Protein AF-A0A2H5X0Y9-F1 (afdb_monomer)

Solvent-accessible surface area (backbone atoms only — not comparable to full-atom values): 9407 Å² total; per-residue (Å²): 133,84,76,80,73,82,75,89,72,92,47,72,67,56,45,51,53,53,59,72,70,50,87,80,73,79,76,55,68,72,47,53,53,51,48,50,53,52,51,52,49,51,52,49,52,50,53,52,53,52,51,53,52,50,53,51,52,50,52,49,52,32,50,53,34,33,50,53,34,46,51,48,29,53,52,34,42,48,33,26,31,32,48,70,42,69,87,56,57,54,70,60,46,46,54,55,51,58,72,46,82,58,73,68,30,53,57,49,52,52,52,39,69,74,66,51,73,79,79,85,75,49,71,66,58,53,51,52,29,43,52,56,48,68,75,45,57,68,73,58,38,52,48,36,55,72,36,56,58,34,56,53,31,72,66,37,73,40,52,55,34,63,82,74,108

Structure (mmCIF, N/CA/C/O backbone):
data_AF-A0A2H5X0Y9-F1
#
_entry.id   AF-A0A2H5X0Y9-F1
#
loop_
_atom_site.group_PDB
_atom_site.id
_atom_site.type_symbol
_atom_site.label_atom_id
_atom_site.label_alt_id
_atom_site.label_comp_id
_atom_site.label_asym_id
_atom_site.label_entity_id
_atom_site.label_seq_id
_atom_site.pdbx_PDB_ins_code
_atom_site.Cartn_x
_atom_site.Cartn_y
_atom_site.Cartn_z
_atom_site.occupancy
_atom_site.B_iso_or_equiv
_atom_site.auth_seq_id
_atom_site.auth_comp_id
_atom_site.auth_asym_id
_atom_site.auth_atom_id
_atom_site.pdbx_PDB_model_num
ATOM 1 N N . MET A 1 1 ? -38.780 -10.275 53.210 1.00 36.72 1 MET A N 1
ATOM 2 C CA . MET A 1 1 ? -37.635 -9.366 53.017 1.00 36.72 1 MET A CA 1
ATOM 3 C C . MET A 1 1 ? -37.228 -9.549 51.578 1.00 36.72 1 MET A C 1
ATOM 5 O O . MET A 1 1 ? -36.553 -10.522 51.274 1.00 36.72 1 MET A O 1
ATOM 9 N N . ASP A 1 2 ? -37.799 -8.727 50.702 1.00 44.50 2 ASP A N 1
ATOM 10 C CA . ASP A 1 2 ? -37.555 -8.814 49.267 1.00 44.50 2 ASP A CA 1
ATOM 11 C C . ASP A 1 2 ? -36.155 -8.277 48.986 1.00 44.50 2 ASP A C 1
ATOM 13 O O . ASP A 1 2 ? -35.823 -7.132 49.305 1.00 44.50 2 ASP A O 1
ATOM 17 N N . GLU A 1 3 ? -35.296 -9.150 48.483 1.00 51.75 3 GLU A N 1
ATOM 18 C CA . GLU A 1 3 ? -33.940 -8.803 48.099 1.00 51.75 3 GLU A CA 1
ATOM 19 C C . GLU A 1 3 ? -34.045 -7.932 46.849 1.00 51.75 3 GLU A C 1
ATOM 21 O O . GLU A 1 3 ? -34.371 -8.443 45.782 1.00 51.75 3 GLU A O 1
ATOM 26 N N . GLY A 1 4 ? -33.813 -6.622 46.966 1.00 60.44 4 GLY A N 1
ATOM 27 C CA . GLY A 1 4 ? -33.810 -5.676 45.845 1.00 60.44 4 GLY A CA 1
ATOM 28 C C . GLY A 1 4 ? -32.717 -5.996 44.821 1.00 60.44 4 GLY A C 1
ATOM 29 O O . GLY A 1 4 ? -31.682 -5.329 44.762 1.00 60.44 4 GLY A O 1
ATOM 30 N N . ARG A 1 5 ? -32.932 -7.060 44.044 1.00 69.12 5 ARG A N 1
ATOM 31 C CA . ARG A 1 5 ? -32.025 -7.592 43.032 1.00 69.12 5 ARG A CA 1
ATOM 32 C C . ARG A 1 5 ? -32.098 -6.715 41.790 1.00 69.12 5 ARG A C 1
ATOM 34 O O . ARG A 1 5 ? -33.172 -6.401 41.286 1.00 69.12 5 ARG A O 1
ATOM 41 N N . ILE A 1 6 ? -30.928 -6.334 41.295 1.00 72.31 6 ILE A N 1
ATOM 42 C CA . ILE A 1 6 ? -30.778 -5.551 40.071 1.00 72.31 6 ILE A CA 1
ATOM 43 C C . ILE A 1 6 ? -30.720 -6.547 38.915 1.00 72.31 6 ILE A C 1
ATOM 45 O O . ILE A 1 6 ? -29.801 -7.363 38.852 1.00 72.31 6 ILE A O 1
ATOM 49 N N . LEU A 1 7 ? -31.718 -6.506 38.033 1.00 80.31 7 LEU A N 1
ATOM 50 C CA . LEU A 1 7 ? -31.806 -7.393 36.874 1.00 80.31 7 LEU A CA 1
ATOM 51 C C . LEU A 1 7 ? -31.430 -6.623 35.598 1.00 80.31 7 LEU A C 1
ATOM 53 O O . LEU A 1 7 ? -32.018 -5.568 35.343 1.00 80.31 7 LEU A O 1
ATOM 57 N N . PRO A 1 8 ? -30.476 -7.115 34.785 1.00 80.25 8 PRO A N 1
ATOM 58 C CA . PRO A 1 8 ? -30.179 -6.510 33.494 1.00 80.25 8 PRO A CA 1
ATOM 59 C C . PRO A 1 8 ? -31.353 -6.706 32.525 1.00 80.25 8 PRO A C 1
ATOM 61 O O . PRO A 1 8 ? -32.028 -7.739 32.528 1.00 80.25 8 PRO A O 1
ATOM 64 N N . VAL A 1 9 ? -31.585 -5.697 31.685 1.00 85.25 9 VAL A N 1
ATOM 65 C CA . VAL A 1 9 ? -32.604 -5.704 30.629 1.00 85.25 9 VAL A CA 1
ATOM 66 C C . VAL A 1 9 ? -31.886 -5.598 29.291 1.00 85.25 9 VAL A C 1
ATOM 68 O O . VAL A 1 9 ? -31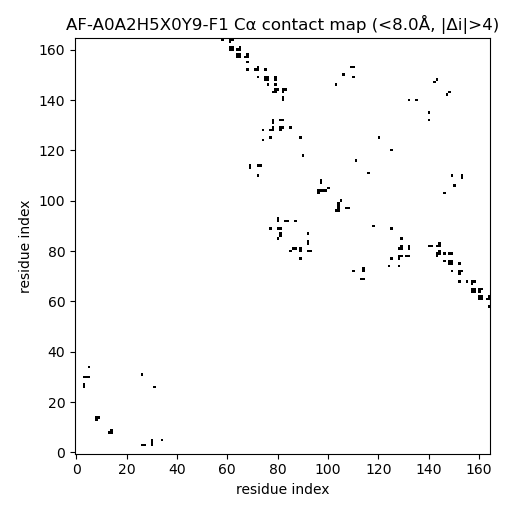.400 -4.525 28.941 1.00 85.25 9 VAL A O 1
ATOM 71 N N . GLU A 1 10 ? -31.808 -6.698 28.547 1.00 84.38 10 GLU A N 1
ATOM 72 C CA . GLU A 1 10 ? -31.087 -6.737 27.266 1.00 84.38 10 GLU A CA 1
ATOM 73 C C . GLU A 1 10 ? -32.026 -6.578 26.067 1.00 84.38 10 GLU A C 1
ATOM 75 O O . GLU A 1 10 ? -31.613 -6.144 24.993 1.00 84.38 10 GLU A O 1
ATOM 80 N N . THR A 1 11 ? -33.309 -6.901 26.248 1.00 88.25 11 THR A N 1
ATOM 81 C CA . THR A 1 11 ? -34.319 -6.866 25.184 1.00 88.25 11 THR A CA 1
ATOM 82 C C . THR A 1 11 ? -35.610 -6.191 25.634 1.00 88.25 11 THR A C 1
ATOM 84 O O . THR A 1 11 ? -35.922 -6.094 26.824 1.00 88.25 11 THR A O 1
ATOM 87 N N . TYR A 1 12 ? -36.396 -5.736 24.655 1.00 85.44 12 TYR A N 1
ATOM 88 C CA . TYR A 1 12 ? -37.718 -5.168 24.911 1.00 85.44 12 TYR A CA 1
ATOM 89 C C . TYR A 1 12 ? -38.675 -6.191 25.540 1.00 85.44 12 TYR A C 1
ATOM 91 O O . TYR A 1 12 ? -39.403 -5.851 26.469 1.00 85.44 12 TYR A O 1
ATOM 99 N N . ASP A 1 13 ? -38.627 -7.448 25.100 1.00 89.06 13 ASP A N 1
ATOM 100 C CA . ASP A 1 13 ? -39.504 -8.504 25.615 1.00 89.06 13 ASP A CA 1
ATOM 101 C C . ASP A 1 13 ? -39.192 -8.843 27.078 1.00 89.06 13 ASP A C 1
ATOM 103 O O . ASP A 1 13 ? -40.110 -8.947 27.891 1.00 89.06 13 ASP A O 1
ATOM 107 N N . GLN A 1 14 ? -37.909 -8.906 27.457 1.00 88.50 14 GLN A N 1
ATOM 108 C CA . GLN A 1 14 ? -37.511 -9.044 28.865 1.00 88.50 14 GLN A CA 1
ATOM 109 C C . GLN A 1 14 ? -38.016 -7.876 29.713 1.00 88.50 14 GLN A C 1
ATOM 111 O O . GLN A 1 14 ? -38.516 -8.079 30.818 1.00 88.50 14 GLN A O 1
ATOM 116 N N . ARG A 1 15 ? -37.939 -6.645 29.189 1.00 87.75 15 ARG A N 1
ATOM 117 C CA . ARG A 1 15 ? -38.491 -5.474 29.880 1.00 87.75 15 ARG A CA 1
ATOM 118 C C . ARG A 1 15 ? -39.988 -5.636 30.134 1.00 87.75 15 ARG A C 1
ATOM 120 O O . ARG A 1 15 ? -40.446 -5.326 31.229 1.00 87.75 15 ARG A O 1
ATOM 127 N N . GLN A 1 16 ? -40.745 -6.096 29.137 1.00 90.94 16 GLN A N 1
ATOM 128 C CA . GLN A 1 16 ? -42.185 -6.317 29.275 1.00 90.94 16 GLN A CA 1
ATOM 129 C C . GLN A 1 16 ? -42.495 -7.400 30.308 1.00 90.94 16 GLN A C 1
ATOM 131 O O . GLN A 1 16 ? -43.377 -7.201 31.136 1.00 90.94 16 GLN A O 1
ATOM 136 N N . GLN A 1 17 ? -41.731 -8.493 30.323 1.00 88.75 17 GLN A N 1
ATOM 1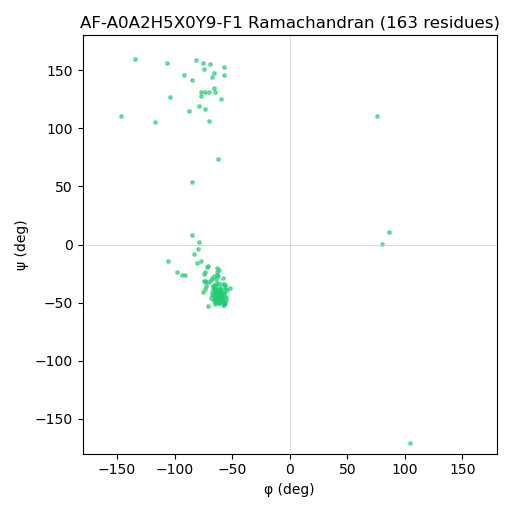37 C CA . GLN A 1 17 ? -41.870 -9.548 31.330 1.00 88.75 17 GLN A CA 1
ATOM 138 C C . GLN A 1 17 ? -41.629 -9.019 32.748 1.00 88.75 17 GLN A C 1
ATOM 140 O O . GLN A 1 17 ? -42.436 -9.273 33.640 1.00 88.75 17 GLN A O 1
ATOM 145 N N . TYR A 1 18 ? -40.568 -8.233 32.959 1.00 88.81 18 TYR A N 1
ATOM 146 C CA . TYR A 1 18 ? -40.297 -7.634 34.268 1.00 88.81 18 TYR A CA 1
ATOM 147 C C . TYR A 1 18 ? -41.378 -6.636 34.690 1.00 88.81 18 TYR A C 1
ATOM 149 O O . TYR A 1 18 ? -41.770 -6.627 35.851 1.00 88.81 18 TYR A O 1
ATOM 157 N N . LEU A 1 19 ? -41.895 -5.827 33.758 1.00 86.94 19 LEU A N 1
ATOM 158 C CA . LEU A 1 19 ? -42.984 -4.888 34.043 1.00 86.94 19 LEU A CA 1
ATOM 159 C C . LEU A 1 19 ? -44.300 -5.601 34.379 1.00 86.94 19 LEU A C 1
ATOM 161 O O . LEU A 1 19 ? -45.024 -5.135 35.250 1.00 86.94 19 LEU A O 1
ATOM 165 N N . GLN A 1 20 ? -44.607 -6.719 33.718 1.00 89.62 20 GLN A N 1
ATOM 166 C CA . GLN A 1 20 ? -45.800 -7.524 34.008 1.00 89.62 20 GLN A CA 1
ATOM 167 C C . GLN A 1 20 ? -45.713 -8.245 35.356 1.00 89.62 20 GLN A C 1
ATOM 169 O O . GLN A 1 20 ? -46.735 -8.451 36.003 1.00 89.62 20 GLN A O 1
ATOM 174 N N . ALA A 1 21 ? -44.505 -8.632 35.771 1.00 85.88 21 ALA A N 1
ATOM 175 C CA . ALA A 1 21 ? -44.253 -9.277 37.056 1.00 85.88 21 ALA A CA 1
ATOM 176 C C . ALA A 1 21 ? -44.106 -8.282 38.222 1.00 85.88 21 ALA A C 1
ATOM 178 O O . ALA A 1 21 ? -44.017 -8.705 39.374 1.00 85.88 21 ALA A O 1
ATOM 179 N N . TRP A 1 22 ? -44.052 -6.977 37.944 1.00 84.75 22 TRP A N 1
ATOM 180 C CA . TRP A 1 22 ? -43.882 -5.955 38.968 1.00 84.75 22 TRP A CA 1
ATOM 181 C C . TRP A 1 22 ? -45.192 -5.715 39.727 1.00 84.75 22 TRP A C 1
ATOM 183 O O . TRP A 1 22 ? -46.232 -5.427 39.139 1.00 84.75 22 TRP A O 1
ATOM 193 N N . ASP A 1 23 ? -45.127 -5.789 41.053 1.00 86.00 23 ASP A N 1
ATOM 194 C CA . ASP A 1 23 ? -46.258 -5.593 41.968 1.00 86.00 23 ASP A CA 1
ATOM 195 C C . ASP A 1 23 ? -46.621 -4.108 42.200 1.00 86.00 23 ASP A C 1
ATOM 197 O O . ASP A 1 23 ? -47.528 -3.794 42.972 1.00 86.00 23 ASP A O 1
ATOM 201 N N . GLY A 1 24 ? -45.914 -3.185 41.536 1.00 82.56 24 GLY A N 1
ATOM 202 C CA . GLY A 1 24 ? -46.105 -1.739 41.649 1.00 82.56 24 GLY A CA 1
ATOM 203 C C . GLY A 1 24 ? -45.448 -1.107 42.879 1.00 82.56 24 GLY A C 1
ATOM 204 O O . GLY A 1 24 ? -45.542 0.111 43.051 1.00 82.56 24 GLY A O 1
ATOM 205 N N . THR A 1 25 ? -44.761 -1.881 43.727 1.00 84.31 25 THR A N 1
ATOM 206 C CA . THR A 1 25 ? -44.027 -1.327 44.867 1.00 84.31 25 THR A CA 1
ATOM 207 C C . THR A 1 25 ? -42.756 -0.624 44.404 1.00 84.31 25 THR A C 1
ATOM 209 O O . THR A 1 25 ? -41.974 -1.132 43.596 1.00 84.31 25 THR A O 1
ATOM 212 N N . ALA A 1 26 ? -42.549 0.598 44.896 1.00 76.12 26 ALA A N 1
ATOM 213 C CA . ALA A 1 26 ? -41.349 1.351 44.576 1.00 76.12 26 ALA A CA 1
ATOM 214 C C . ALA A 1 26 ? -40.133 0.710 45.273 1.00 76.12 26 ALA A C 1
ATOM 216 O O . ALA A 1 26 ? -40.187 0.465 46.483 1.00 76.12 26 ALA A O 1
ATOM 217 N N . PRO A 1 27 ? -39.026 0.463 44.550 1.00 75.88 27 PRO A N 1
ATOM 218 C CA . PRO A 1 27 ? -37.804 -0.022 45.168 1.00 75.88 27 PRO A CA 1
ATOM 219 C C . PRO A 1 27 ? -37.229 1.039 46.108 1.00 75.88 27 PRO A C 1
ATOM 221 O O . PRO A 1 27 ? -37.326 2.242 45.856 1.00 75.88 27 PRO A O 1
ATOM 224 N N . ASP A 1 28 ? -36.578 0.585 47.178 1.00 83.69 28 ASP A N 1
ATOM 225 C CA . ASP A 1 28 ? -35.871 1.476 48.094 1.00 83.69 28 ASP A CA 1
ATOM 226 C C . ASP A 1 28 ? -34.810 2.324 47.361 1.00 83.69 28 ASP A C 1
ATOM 228 O O . ASP A 1 28 ? -34.138 1.867 46.428 1.00 83.69 28 ASP A O 1
ATOM 232 N N . VAL A 1 29 ? -34.623 3.562 47.824 1.00 82.94 29 VAL A N 1
ATOM 233 C CA . VAL A 1 29 ? -33.724 4.554 47.215 1.00 82.94 29 VAL A CA 1
ATOM 234 C C . VAL A 1 29 ? -32.291 4.021 47.117 1.00 82.94 29 VAL A C 1
ATOM 236 O O . VAL A 1 29 ? -31.592 4.296 46.138 1.00 82.94 29 VAL A O 1
ATOM 239 N N . SER A 1 30 ? -31.848 3.206 48.084 1.00 84.19 30 SER A N 1
ATOM 240 C CA . SER A 1 30 ? -30.511 2.604 48.052 1.00 84.19 30 SER A CA 1
ATOM 241 C C . SER A 1 30 ? -30.344 1.569 46.933 1.00 84.19 30 SER A C 1
ATOM 243 O O . SER A 1 30 ? -29.236 1.411 46.413 1.00 84.19 30 SER A O 1
ATOM 245 N N . HIS A 1 31 ? -31.413 0.865 46.544 1.00 82.62 31 HIS A N 1
ATOM 246 C CA . HIS A 1 31 ? -31.396 -0.083 45.427 1.00 82.62 31 HIS A CA 1
ATOM 247 C C . HIS A 1 31 ? -31.389 0.656 44.091 1.00 82.62 31 HIS A C 1
ATOM 249 O O . HIS A 1 31 ? -30.611 0.302 43.208 1.00 82.62 31 HIS A O 1
ATOM 255 N N . TRP A 1 32 ? -32.173 1.733 43.970 1.00 81.00 32 TRP A N 1
ATOM 256 C CA . TRP A 1 32 ? -32.170 2.570 42.770 1.00 81.00 32 TRP A CA 1
ATOM 257 C C . TRP A 1 32 ? -30.802 3.216 42.525 1.00 81.00 32 TRP A C 1
ATOM 259 O O . TRP A 1 32 ? -30.270 3.138 41.419 1.00 81.00 32 TRP A O 1
ATOM 269 N N . LYS A 1 33 ? -30.187 3.785 43.570 1.00 86.62 33 LYS A N 1
ATOM 270 C CA . LYS A 1 33 ? -28.854 4.393 43.469 1.00 86.62 33 LYS A CA 1
ATOM 271 C C . LYS A 1 33 ? -27.793 3.373 43.044 1.00 86.62 33 LYS A C 1
ATOM 273 O O . LYS A 1 33 ? -27.017 3.656 42.138 1.00 86.62 33 LYS A O 1
ATOM 278 N N . ARG A 1 34 ? -27.807 2.170 43.634 1.00 86.75 34 ARG A N 1
ATOM 279 C CA . ARG A 1 34 ? -26.902 1.075 43.243 1.00 86.75 34 ARG A CA 1
ATOM 280 C C . ARG A 1 34 ? -27.117 0.634 41.794 1.00 86.75 34 ARG A C 1
ATOM 282 O O . ARG A 1 34 ? -26.140 0.456 41.075 1.00 86.75 34 ARG A O 1
ATOM 289 N N . ALA A 1 35 ? -28.368 0.494 41.353 1.00 84.62 35 ALA A N 1
ATOM 290 C CA . ALA A 1 35 ? -28.691 0.145 39.969 1.00 84.62 35 ALA A CA 1
ATOM 291 C C . ALA A 1 35 ? -28.196 1.208 38.981 1.00 84.62 35 ALA A C 1
ATOM 293 O O . ALA A 1 35 ? -27.605 0.873 37.957 1.00 84.62 35 ALA A O 1
ATOM 294 N N . TYR A 1 36 ? -28.381 2.485 39.315 1.00 87.50 36 TYR A N 1
ATOM 295 C CA . TYR A 1 36 ? -27.890 3.599 38.514 1.00 87.50 36 TYR A CA 1
ATOM 296 C C . TYR A 1 36 ? -26.358 3.617 38.426 1.00 87.50 36 TYR A C 1
ATOM 298 O O . TYR A 1 36 ? -25.814 3.721 37.330 1.00 87.50 36 TYR A O 1
ATOM 306 N N . GLU A 1 37 ? -25.656 3.472 39.553 1.00 91.88 37 GLU A N 1
ATOM 307 C CA . GLU A 1 37 ? -24.188 3.436 39.588 1.00 91.88 37 GLU A CA 1
ATOM 308 C C . GLU A 1 37 ? -23.632 2.261 38.768 1.00 91.88 37 GLU A C 1
ATOM 310 O O . GLU A 1 37 ? -22.704 2.450 37.980 1.00 91.88 37 GLU A O 1
ATOM 315 N N . GLN A 1 38 ? -24.244 1.075 38.876 1.00 88.81 38 GLN A N 1
ATOM 316 C CA . GLN A 1 38 ? -23.871 -0.094 38.076 1.00 88.81 38 GLN A CA 1
ATOM 317 C C . GLN A 1 38 ? -24.111 0.129 36.580 1.00 88.81 38 GLN A C 1
ATOM 319 O O . GLN A 1 38 ? -23.220 -0.141 35.775 1.00 88.81 38 GLN A O 1
ATOM 324 N N . ALA A 1 39 ? -25.275 0.659 36.200 1.00 87.69 39 ALA A N 1
ATOM 325 C CA . ALA A 1 39 ? -25.592 0.949 34.804 1.00 87.69 39 ALA A CA 1
ATOM 326 C C . ALA A 1 39 ? -24.655 2.017 34.217 1.00 87.69 39 ALA A C 1
ATOM 328 O O . ALA A 1 39 ? -24.180 1.875 33.090 1.00 87.69 39 ALA A O 1
ATOM 329 N N . LEU A 1 40 ? -24.332 3.060 34.987 1.00 93.50 40 LEU A N 1
ATOM 330 C CA . LEU A 1 40 ? -23.398 4.107 34.579 1.00 93.50 40 LEU A CA 1
ATOM 331 C C . LEU A 1 40 ? -21.985 3.551 34.383 1.00 93.50 40 LEU A C 1
ATOM 333 O O . LEU A 1 40 ? -21.329 3.869 33.388 1.00 93.50 40 LEU A O 1
ATOM 337 N N . GLN A 1 41 ? -21.520 2.704 35.302 1.00 93.62 41 GLN A N 1
ATOM 338 C CA . GLN A 1 41 ? -20.221 2.050 35.187 1.00 93.62 41 GLN A CA 1
ATOM 339 C C . GLN A 1 41 ? -20.169 1.146 33.950 1.00 93.62 41 GLN A C 1
ATOM 341 O O . GLN A 1 41 ? -19.235 1.255 33.157 1.00 93.62 41 GLN A O 1
ATOM 346 N N . GLN A 1 42 ? -21.199 0.322 33.730 1.00 90.50 42 GLN A N 1
ATOM 347 C CA . GLN A 1 42 ? -21.309 -0.543 32.551 1.00 90.50 42 GLN A CA 1
ATOM 348 C C . GLN A 1 42 ? -21.315 0.263 31.248 1.00 90.50 42 GLN A C 1
ATOM 350 O O . GLN A 1 42 ? -20.557 -0.054 30.332 1.00 90.50 42 GLN A O 1
ATOM 355 N N . ALA A 1 43 ? -22.110 1.333 31.174 1.00 91.12 43 ALA A N 1
ATOM 356 C CA . ALA A 1 43 ? -22.162 2.208 30.006 1.00 91.12 43 ALA A CA 1
ATOM 357 C C . ALA A 1 43 ? -20.811 2.892 29.742 1.00 91.12 43 ALA A C 1
ATOM 359 O O . ALA A 1 43 ? -20.381 2.990 28.593 1.00 91.12 43 ALA A O 1
ATOM 360 N N . THR A 1 44 ? -20.114 3.316 30.800 1.00 94.81 44 THR A N 1
ATOM 361 C CA . THR A 1 44 ? -18.790 3.944 30.698 1.00 94.81 44 THR A CA 1
ATOM 362 C C . THR A 1 44 ? -17.757 2.961 30.155 1.00 94.81 44 THR A C 1
ATOM 364 O O . THR A 1 44 ? -17.071 3.270 29.182 1.00 94.81 44 THR A O 1
ATOM 367 N N . THR A 1 45 ? -17.683 1.758 30.728 1.00 94.81 45 THR A N 1
ATOM 368 C CA . THR A 1 45 ? -16.780 0.701 30.254 1.00 94.81 45 THR A CA 1
ATOM 369 C C . THR A 1 45 ? -17.102 0.300 28.816 1.00 94.81 45 THR A C 1
ATOM 371 O O . THR A 1 45 ? -16.198 0.157 27.996 1.00 94.81 45 THR A O 1
ATOM 374 N N . PHE A 1 46 ? -18.385 0.172 28.472 1.00 92.69 46 PHE A N 1
ATOM 375 C CA . PHE A 1 46 ? -18.805 -0.127 27.106 1.00 92.69 46 PHE A CA 1
ATOM 376 C C . PHE A 1 46 ? -18.352 0.957 26.119 1.00 92.69 46 PHE A C 1
ATOM 378 O O . PHE A 1 46 ? -17.765 0.641 25.084 1.00 92.69 46 PHE A O 1
ATOM 385 N N . ALA A 1 47 ? -18.570 2.233 26.449 1.00 95.75 47 ALA A N 1
ATOM 386 C CA . ALA A 1 47 ? -18.171 3.353 25.602 1.00 95.75 47 ALA A CA 1
ATOM 387 C C . ALA A 1 47 ? -16.645 3.426 25.416 1.00 95.75 47 ALA A C 1
ATOM 389 O O . ALA A 1 47 ? -16.178 3.653 24.299 1.00 95.75 47 ALA A O 1
ATOM 390 N N . GLN A 1 48 ? -15.873 3.184 26.480 1.00 96.44 48 GLN A N 1
ATOM 391 C CA . GLN A 1 48 ? -14.408 3.126 26.428 1.00 96.44 48 GLN A CA 1
ATOM 392 C C . GLN A 1 48 ? -13.924 1.999 25.508 1.00 96.44 48 GLN A C 1
ATOM 394 O O . GLN A 1 48 ? -13.168 2.256 24.572 1.00 96.44 48 GLN A O 1
ATOM 399 N N . ASN A 1 49 ? -14.437 0.781 25.694 1.00 95.69 49 ASN A N 1
ATOM 400 C CA . ASN A 1 49 ? -14.088 -0.364 24.852 1.00 95.69 49 ASN A CA 1
ATOM 401 C C . ASN A 1 49 ? -14.445 -0.116 23.379 1.00 95.69 49 ASN A C 1
ATOM 403 O O . ASN A 1 49 ? -13.666 -0.427 22.477 1.00 95.69 49 ASN A O 1
ATOM 407 N N . MET A 1 50 ? -15.617 0.467 23.119 1.00 95.12 50 MET A N 1
ATOM 408 C CA . MET A 1 50 ? -16.044 0.806 21.764 1.00 95.12 50 MET A CA 1
ATOM 409 C C . MET A 1 50 ? -15.112 1.843 21.129 1.00 95.12 50 MET A C 1
ATOM 411 O O . MET A 1 50 ? -14.726 1.695 19.968 1.00 95.12 50 MET A O 1
ATOM 415 N N . TYR A 1 51 ? -14.711 2.868 21.885 1.00 96.62 51 TYR A N 1
ATOM 416 C CA . TYR A 1 51 ? -13.760 3.871 21.418 1.00 96.62 51 TYR A CA 1
ATOM 417 C C . TYR A 1 51 ? -12.411 3.243 21.050 1.00 96.62 51 TYR A C 1
ATOM 419 O O . TYR A 1 51 ? -11.896 3.490 19.958 1.00 96.62 51 TYR A O 1
ATOM 427 N N . GLU A 1 52 ? -11.866 2.380 21.905 1.00 95.81 52 GLU A N 1
ATOM 428 C CA . GLU A 1 52 ? -10.606 1.679 21.640 1.00 95.81 52 GLU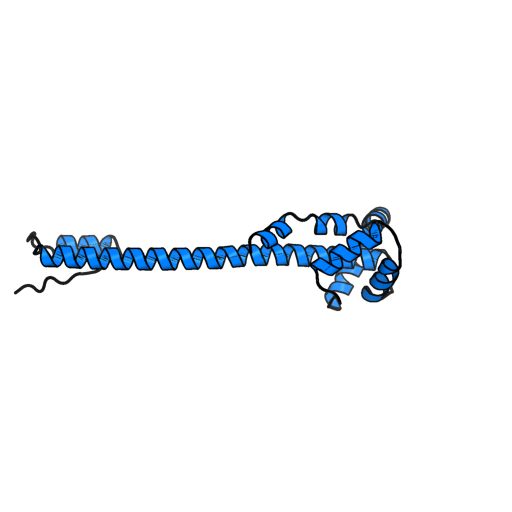 A CA 1
ATOM 429 C C . GLU A 1 52 ? -10.682 0.802 20.384 1.00 95.81 52 GLU A C 1
ATOM 431 O O . GLU A 1 52 ? -9.788 0.852 19.535 1.00 95.81 52 GLU A O 1
ATOM 436 N N . GLN A 1 53 ? -11.774 0.053 20.209 1.00 95.31 53 GLN A N 1
ATOM 437 C CA . GLN A 1 53 ? -11.987 -0.768 19.014 1.00 95.31 53 GLN A CA 1
ATOM 438 C C . GLN A 1 53 ? -12.068 0.077 17.739 1.00 95.31 53 GLN A C 1
ATOM 440 O O . GLN A 1 53 ? -11.501 -0.298 16.709 1.00 95.31 53 GLN A O 1
ATOM 445 N N . ILE A 1 54 ? -12.749 1.225 17.790 1.00 95.69 54 ILE A N 1
ATOM 446 C CA . ILE A 1 54 ? -12.825 2.155 16.658 1.00 95.69 54 ILE A CA 1
ATOM 447 C C . ILE A 1 54 ? -11.434 2.699 16.329 1.00 95.69 54 ILE A C 1
ATOM 449 O O . ILE A 1 54 ? -11.049 2.698 15.161 1.00 95.69 54 ILE A O 1
ATOM 453 N N . GLN A 1 55 ? -10.653 3.097 17.337 1.00 94.94 55 GLN A N 1
ATOM 454 C CA . GLN A 1 55 ? -9.285 3.585 17.146 1.00 94.94 55 GLN A CA 1
ATOM 455 C C . GLN A 1 55 ? -8.383 2.528 16.501 1.00 94.94 55 GLN A C 1
ATOM 457 O O . GLN A 1 55 ? -7.637 2.834 15.569 1.00 94.94 55 GLN A O 1
ATOM 462 N N . GLN A 1 56 ? -8.475 1.272 16.942 1.00 94.81 56 GLN A N 1
ATOM 463 C CA . GLN A 1 56 ? -7.721 0.167 16.348 1.00 94.81 56 GLN A CA 1
ATOM 464 C C . GLN A 1 56 ? -8.113 -0.070 14.887 1.00 94.81 56 GLN A C 1
ATOM 466 O O . GLN A 1 56 ? -7.241 -0.109 14.020 1.00 94.81 56 GLN A O 1
ATOM 471 N N . ARG A 1 57 ? -9.417 -0.166 14.592 1.00 95.00 57 ARG A N 1
ATOM 472 C CA . ARG A 1 57 ? -9.920 -0.344 13.218 1.00 95.00 57 ARG A CA 1
ATOM 473 C C . ARG A 1 57 ? -9.529 0.813 12.310 1.00 95.00 57 ARG A C 1
ATOM 475 O O . ARG A 1 57 ? -9.206 0.596 11.146 1.00 95.00 57 ARG A O 1
ATOM 482 N N . TRP A 1 58 ? -9.541 2.033 12.835 1.00 94.62 58 TRP A N 1
ATOM 483 C CA . TRP A 1 58 ? -9.140 3.217 12.091 1.00 94.62 58 TRP A CA 1
ATOM 484 C C . TRP A 1 58 ? -7.651 3.184 11.733 1.00 94.62 58 TRP A C 1
ATOM 486 O O . TRP A 1 58 ? -7.309 3.342 10.562 1.00 94.62 58 TRP A O 1
ATOM 496 N N . ARG A 1 59 ? -6.772 2.878 12.699 1.00 94.56 59 ARG A N 1
ATOM 497 C CA . ARG A 1 59 ? -5.332 2.697 12.443 1.00 94.56 59 ARG A CA 1
ATOM 498 C C . ARG A 1 59 ? -5.066 1.579 11.442 1.00 94.56 59 ARG A C 1
ATOM 500 O O . ARG A 1 59 ? -4.238 1.746 10.552 1.00 94.56 59 ARG A O 1
ATOM 507 N N . GLU A 1 60 ? -5.782 0.465 11.550 1.00 95.31 60 GLU A N 1
ATOM 508 C CA . GLU A 1 60 ? -5.648 -0.639 10.600 1.00 95.31 60 GLU A CA 1
ATOM 509 C C . GLU A 1 60 ? -6.089 -0.230 9.190 1.00 95.31 60 GLU A C 1
ATOM 511 O O . GLU A 1 60 ? -5.374 -0.460 8.218 1.00 95.31 60 GLU A O 1
ATOM 516 N N . GLY A 1 61 ? -7.206 0.491 9.071 1.00 95.06 61 GLY A N 1
ATOM 517 C CA . GLY A 1 61 ? -7.648 1.063 7.801 1.00 95.06 61 GLY A CA 1
ATOM 518 C C . GLY A 1 61 ? -6.604 1.992 7.171 1.00 95.06 61 GLY A C 1
ATOM 519 O O . GLY A 1 61 ? -6.364 1.915 5.965 1.00 95.06 61 GLY A O 1
ATOM 520 N N . LEU A 1 62 ? -5.939 2.833 7.970 1.00 95.50 62 LEU A N 1
ATOM 521 C CA . LEU A 1 62 ? -4.849 3.692 7.496 1.00 95.50 62 LEU A CA 1
ATOM 522 C C . LEU A 1 62 ? -3.638 2.875 7.017 1.00 95.50 62 LEU A C 1
ATOM 524 O O . LEU A 1 62 ? -3.083 3.180 5.960 1.00 95.50 62 LEU A O 1
ATOM 528 N N . ARG A 1 63 ? -3.253 1.809 7.732 1.00 95.69 63 ARG A N 1
ATOM 529 C CA . ARG A 1 63 ? -2.175 0.900 7.297 1.00 95.69 63 ARG A CA 1
ATOM 530 C C . ARG A 1 63 ? -2.497 0.247 5.960 1.00 95.69 63 ARG A C 1
ATOM 532 O O . ARG A 1 63 ? -1.686 0.337 5.040 1.00 95.69 63 ARG A O 1
ATOM 539 N N . LEU A 1 64 ? -3.703 -0.300 5.814 1.00 96.12 64 LEU A N 1
ATOM 540 C CA . LEU A 1 64 ? -4.157 -0.925 4.569 1.00 96.12 64 LEU A CA 1
ATOM 541 C C . LEU A 1 64 ? -4.150 0.056 3.387 1.00 96.12 64 LEU A C 1
ATOM 543 O O . LEU A 1 64 ? -3.842 -0.330 2.258 1.00 96.12 64 LEU A O 1
ATOM 547 N N . GLN A 1 65 ? -4.439 1.342 3.616 1.00 96.56 65 GLN A N 1
ATOM 548 C CA . GLN A 1 65 ? -4.315 2.364 2.571 1.00 96.56 65 GLN A CA 1
ATOM 549 C C . GLN A 1 65 ? -2.865 2.543 2.109 1.00 96.56 65 GLN A C 1
ATOM 551 O O . GLN A 1 65 ? -2.610 2.570 0.899 1.00 96.56 65 GLN A O 1
ATOM 556 N N . VAL A 1 66 ? -1.919 2.632 3.049 1.00 95.81 66 VAL A N 1
ATOM 557 C CA . VAL A 1 66 ? -0.485 2.741 2.739 1.00 95.81 66 VAL A CA 1
ATOM 558 C C . VAL A 1 66 ? 0.007 1.488 2.017 1.00 95.81 66 VAL A C 1
ATOM 560 O O . VAL A 1 66 ? 0.720 1.595 1.020 1.00 95.81 66 VAL A O 1
ATOM 563 N N . GLU A 1 67 ? -0.404 0.301 2.456 1.00 95.00 67 GLU A N 1
ATOM 564 C CA . GLU A 1 67 ? -0.061 -0.962 1.798 1.00 95.00 67 GLU A CA 1
ATOM 565 C C . GLU A 1 67 ? -0.614 -1.043 0.374 1.00 95.00 67 GLU A C 1
ATOM 567 O O . GLU A 1 67 ? 0.106 -1.419 -0.552 1.00 95.00 67 GLU A O 1
ATOM 572 N N . ALA A 1 68 ? -1.852 -0.604 0.150 1.00 96.19 68 ALA A N 1
ATOM 573 C CA . ALA A 1 68 ? -2.430 -0.553 -1.187 1.00 96.19 68 ALA A CA 1
ATOM 574 C C . ALA A 1 6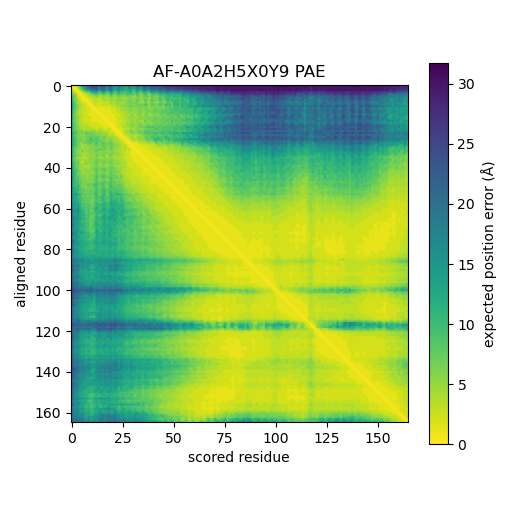8 ? -1.682 0.433 -2.108 1.00 96.19 68 ALA A C 1
ATOM 576 O O . ALA A 1 68 ? -1.516 0.166 -3.304 1.00 96.19 68 ALA A O 1
ATOM 577 N N . ALA A 1 69 ? -1.206 1.560 -1.566 1.00 96.94 69 ALA A N 1
ATOM 578 C CA . ALA A 1 69 ? -0.370 2.514 -2.294 1.00 96.94 69 ALA A CA 1
ATOM 579 C C . ALA A 1 69 ? 1.016 1.926 -2.620 1.00 96.94 69 ALA A C 1
ATOM 581 O O . ALA A 1 69 ? 1.471 2.025 -3.763 1.00 96.94 69 ALA A O 1
ATOM 582 N N . ARG A 1 70 ? 1.645 1.234 -1.657 1.00 95.38 70 ARG A N 1
ATOM 583 C CA . ARG A 1 70 ? 2.898 0.478 -1.846 1.00 95.38 70 ARG A CA 1
ATOM 584 C C . ARG A 1 70 ? 2.755 -0.570 -2.940 1.00 95.38 70 ARG A C 1
ATOM 586 O O . ARG A 1 70 ? 3.563 -0.597 -3.863 1.00 95.38 70 ARG A O 1
ATOM 593 N N . TYR A 1 71 ? 1.704 -1.383 -2.882 1.00 94.88 71 TYR A N 1
ATOM 594 C CA . TYR A 1 71 ? 1.434 -2.418 -3.874 1.00 94.88 71 TYR A CA 1
ATOM 595 C C . TYR A 1 71 ? 1.253 -1.825 -5.277 1.00 94.88 71 TYR A C 1
ATOM 597 O O . TYR A 1 71 ? 1.838 -2.312 -6.248 1.00 94.88 71 TYR A O 1
ATOM 605 N N . ARG A 1 72 ? 0.491 -0.727 -5.396 1.00 96.69 72 ARG A N 1
ATOM 606 C CA . ARG A 1 72 ? 0.343 -0.004 -6.668 1.00 96.69 72 ARG A CA 1
ATOM 607 C C . ARG A 1 72 ? 1.700 0.465 -7.191 1.00 96.69 72 ARG A C 1
ATOM 609 O O . ARG A 1 72 ? 2.002 0.221 -8.356 1.00 96.69 72 ARG A O 1
ATOM 616 N N . LEU A 1 73 ? 2.512 1.104 -6.349 1.00 97.00 73 LEU A N 1
ATOM 617 C CA . LEU A 1 73 ? 3.832 1.603 -6.730 1.00 97.00 73 LEU A CA 1
ATOM 618 C C . LEU A 1 73 ? 4.770 0.470 -7.166 1.00 97.00 73 LEU A C 1
ATOM 620 O O . LEU A 1 73 ? 5.394 0.587 -8.216 1.00 97.00 73 LEU A O 1
ATOM 624 N N . GLN A 1 74 ? 4.812 -0.647 -6.434 1.00 96.12 74 GLN A N 1
ATOM 625 C CA . GLN A 1 74 ? 5.585 -1.836 -6.818 1.00 96.12 74 GLN A CA 1
ATOM 626 C C . GLN A 1 74 ? 5.173 -2.366 -8.189 1.00 96.12 74 GLN A C 1
ATOM 628 O O . GLN A 1 74 ? 6.032 -2.674 -9.014 1.00 96.12 74 GLN A O 1
ATOM 633 N N . ARG A 1 75 ? 3.864 -2.462 -8.442 1.00 96.38 75 ARG A N 1
ATOM 634 C CA . ARG A 1 75 ? 3.336 -2.977 -9.705 1.00 96.38 75 ARG A CA 1
ATOM 635 C C . ARG A 1 75 ? 3.677 -2.068 -10.880 1.00 96.38 75 ARG A C 1
ATOM 637 O O . ARG A 1 75 ? 4.132 -2.561 -11.910 1.00 96.38 75 ARG A O 1
ATOM 644 N N . GLU A 1 76 ? 3.457 -0.761 -10.745 1.00 97.44 76 GLU A N 1
ATOM 645 C CA . GLU A 1 76 ? 3.776 0.184 -11.821 1.00 97.44 76 GLU A CA 1
ATOM 646 C C . GLU A 1 76 ? 5.285 0.279 -12.057 1.00 97.44 76 GLU A C 1
ATOM 648 O O . GLU A 1 76 ? 5.722 0.348 -13.206 1.00 97.44 76 GLU A O 1
ATOM 653 N N . LEU A 1 77 ? 6.091 0.193 -10.995 1.00 96.94 77 LEU A N 1
ATOM 654 C CA . LEU A 1 77 ? 7.540 0.151 -11.122 1.00 96.94 77 LEU A CA 1
ATOM 655 C C . LEU A 1 77 ? 8.001 -1.098 -11.876 1.00 96.94 77 LEU A C 1
ATOM 657 O O . LEU A 1 77 ? 8.780 -1.002 -12.819 1.00 96.94 77 LEU A O 1
ATOM 661 N N . LEU A 1 78 ? 7.488 -2.270 -11.513 1.00 97.00 78 LEU A N 1
ATOM 662 C CA . LEU A 1 78 ? 7.856 -3.510 -12.184 1.00 97.00 78 LEU A CA 1
ATOM 663 C C . LEU A 1 78 ? 7.479 -3.484 -13.675 1.00 97.00 78 LEU A C 1
ATOM 665 O O . LEU A 1 78 ? 8.268 -3.898 -14.522 1.00 97.00 78 LEU A O 1
ATOM 669 N N . ARG A 1 79 ? 6.312 -2.922 -14.013 1.00 97.50 79 ARG A N 1
ATOM 670 C CA . ARG A 1 79 ? 5.885 -2.713 -15.407 1.00 97.50 79 ARG A CA 1
ATOM 671 C C . ARG A 1 79 ? 6.811 -1.774 -16.170 1.00 97.50 79 ARG A C 1
ATOM 673 O O . ARG A 1 79 ? 7.153 -2.086 -17.306 1.00 97.50 79 ARG A O 1
ATOM 680 N N . LEU A 1 80 ? 7.229 -0.661 -15.563 1.00 97.50 80 LEU A N 1
ATOM 681 C CA . LEU A 1 80 ? 8.228 0.237 -16.148 1.00 97.50 80 LEU A CA 1
ATOM 682 C C . LEU A 1 80 ? 9.515 -0.532 -16.469 1.00 97.50 80 LEU A C 1
ATOM 684 O O . LEU A 1 80 ? 10.003 -0.463 -17.594 1.00 97.50 80 LEU A O 1
ATOM 688 N N . LEU A 1 81 ? 10.044 -1.286 -15.503 1.00 96.75 81 LEU A N 1
ATOM 689 C CA . LEU A 1 81 ? 11.302 -2.016 -15.666 1.00 96.75 81 LEU A CA 1
ATOM 690 C C . LEU A 1 81 ? 11.204 -3.062 -16.783 1.00 96.75 81 LEU A C 1
ATOM 692 O O . LEU A 1 81 ? 12.078 -3.121 -17.644 1.00 96.75 81 LEU A O 1
ATOM 696 N N . CYS A 1 82 ? 10.104 -3.818 -16.835 1.00 97.12 82 CYS A N 1
ATOM 697 C CA . CYS A 1 82 ? 9.849 -4.766 -17.920 1.00 97.12 82 CYS A CA 1
ATOM 698 C C . CYS A 1 82 ? 9.603 -4.089 -19.279 1.00 97.12 82 CYS A C 1
ATOM 700 O O . CYS A 1 82 ? 9.876 -4.696 -20.312 1.00 97.12 82 CYS A O 1
ATOM 702 N N . ALA A 1 83 ? 9.079 -2.860 -19.306 1.00 97.19 83 ALA A N 1
ATOM 703 C CA . ALA A 1 83 ? 8.904 -2.091 -20.537 1.00 97.19 83 ALA A CA 1
ATOM 704 C C . ALA A 1 83 ? 10.231 -1.548 -21.084 1.00 97.19 83 ALA A C 1
ATOM 706 O O . ALA A 1 83 ? 10.368 -1.418 -22.303 1.00 97.19 83 ALA A O 1
ATOM 707 N N . VAL A 1 84 ? 11.194 -1.244 -20.209 1.00 96.31 84 VAL A N 1
ATOM 708 C CA . VAL A 1 84 ? 12.552 -0.828 -20.593 1.00 96.31 84 VAL A CA 1
ATOM 709 C C . VAL A 1 84 ? 13.335 -2.005 -21.172 1.00 96.31 84 VAL A C 1
ATOM 711 O O . VAL A 1 84 ? 13.837 -1.898 -22.286 1.00 96.31 84 VAL A O 1
ATOM 714 N N . ASP A 1 85 ? 13.399 -3.132 -20.459 1.00 96.38 85 ASP A N 1
ATOM 715 C CA . ASP A 1 85 ? 14.046 -4.355 -20.943 1.00 96.38 85 ASP A CA 1
ATOM 716 C C . ASP A 1 85 ? 13.308 -5.587 -20.403 1.00 96.38 85 ASP A C 1
ATOM 718 O O . ASP A 1 85 ? 13.328 -5.892 -19.209 1.00 96.38 85 ASP A O 1
ATOM 722 N N . MET A 1 86 ? 12.633 -6.304 -21.304 1.00 94.06 86 MET A N 1
ATOM 723 C CA . MET A 1 86 ? 11.806 -7.460 -20.955 1.00 94.06 86 MET A CA 1
ATOM 724 C C . MET A 1 86 ? 12.639 -8.702 -20.612 1.00 94.06 86 MET A C 1
ATOM 726 O O . MET A 1 86 ? 12.167 -9.564 -19.866 1.00 94.06 86 MET A O 1
ATOM 730 N N . ASN A 1 87 ? 13.864 -8.791 -21.132 1.00 94.69 87 ASN A N 1
ATOM 731 C CA . ASN A 1 87 ? 14.708 -9.982 -21.040 1.00 94.69 87 ASN A CA 1
ATOM 732 C C . ASN A 1 87 ? 15.606 -9.955 -19.801 1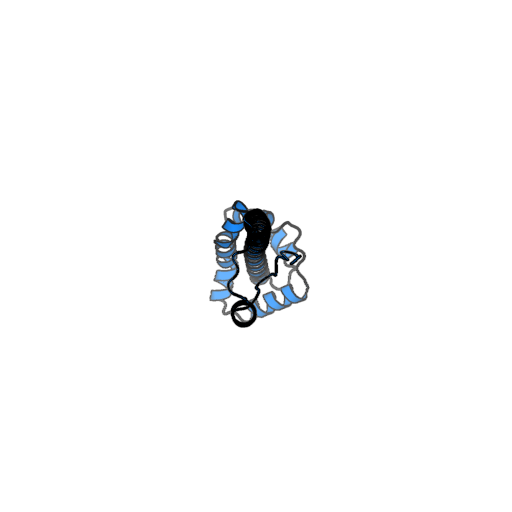.00 94.69 87 ASN A C 1
ATOM 734 O O . ASN A 1 87 ? 15.981 -11.004 -19.276 1.00 94.69 87 ASN A O 1
ATOM 738 N N . ARG A 1 88 ? 15.924 -8.762 -19.300 1.00 95.31 88 ARG A N 1
ATOM 739 C CA . ARG A 1 88 ? 16.765 -8.571 -18.118 1.00 95.31 88 ARG A CA 1
ATOM 740 C C . ARG A 1 88 ? 15.980 -8.745 -16.809 1.00 95.31 88 ARG A C 1
ATOM 742 O O . ARG A 1 88 ? 14.749 -8.653 -16.773 1.00 95.31 88 ARG A O 1
ATOM 749 N N . SER A 1 89 ? 16.691 -9.021 -15.710 1.00 94.31 89 SER A N 1
ATOM 750 C CA . SER A 1 89 ? 16.096 -8.979 -14.370 1.00 94.31 89 SER A CA 1
ATOM 751 C C . SER A 1 89 ? 15.683 -7.541 -14.022 1.00 94.31 89 SER A C 1
ATOM 753 O O . SER A 1 89 ? 16.498 -6.629 -14.198 1.00 94.31 89 SER A O 1
ATOM 755 N N . PRO A 1 90 ? 14.477 -7.310 -13.469 1.00 95.12 90 PRO A N 1
ATOM 756 C CA . PRO A 1 90 ? 14.033 -5.977 -13.059 1.00 95.12 90 PRO A CA 1
ATOM 757 C C . PRO A 1 90 ? 15.025 -5.252 -12.140 1.00 95.12 90 PRO A C 1
ATOM 759 O O . PRO A 1 90 ? 15.249 -4.059 -12.308 1.00 95.12 90 PRO A O 1
ATOM 762 N N . ASN A 1 91 ? 15.693 -5.967 -11.228 1.00 92.44 91 ASN A N 1
ATOM 763 C CA . ASN A 1 91 ? 16.698 -5.373 -10.338 1.00 92.44 91 ASN A CA 1
ATOM 764 C C . ASN A 1 91 ? 17.932 -4.857 -11.098 1.00 92.44 91 ASN A C 1
ATOM 766 O O . ASN A 1 91 ? 18.488 -3.822 -10.741 1.00 92.44 91 ASN A O 1
ATOM 770 N N . GLN A 1 92 ? 18.343 -5.530 -12.175 1.00 93.75 92 GLN A N 1
ATOM 771 C CA . GLN A 1 92 ? 19.452 -5.067 -13.014 1.00 93.75 92 GLN A CA 1
ATOM 772 C C . GLN A 1 92 ? 19.041 -3.862 -13.872 1.00 93.75 92 GLN A C 1
ATOM 774 O O . GLN A 1 92 ? 19.829 -2.936 -14.047 1.00 93.75 92 GLN A O 1
ATOM 779 N N . VAL A 1 93 ? 17.806 -3.849 -14.394 1.00 95.00 93 VAL A N 1
ATOM 780 C CA . VAL A 1 93 ? 17.257 -2.679 -15.105 1.00 95.00 93 VAL A CA 1
ATOM 781 C C . VAL A 1 93 ? 17.171 -1.486 -14.159 1.00 95.00 93 VAL A C 1
ATOM 783 O O . VAL A 1 93 ? 17.577 -0.387 -14.517 1.00 95.00 93 VAL A O 1
ATOM 786 N N . TRP A 1 94 ? 16.709 -1.708 -12.930 1.00 93.31 94 TRP A N 1
ATOM 787 C CA . TRP A 1 94 ? 16.662 -0.682 -11.897 1.00 93.31 94 TRP A CA 1
ATOM 788 C C . TRP A 1 94 ? 18.043 -0.085 -11.625 1.00 93.31 94 TRP A C 1
ATOM 790 O O . TRP A 1 94 ? 18.194 1.131 -11.653 1.00 93.31 94 TRP A O 1
ATOM 800 N N . GLN A 1 95 ? 19.056 -0.927 -11.403 1.00 91.88 95 GLN A N 1
ATOM 801 C CA . GLN A 1 95 ? 20.431 -0.475 -11.172 1.00 91.88 95 GLN A CA 1
ATOM 802 C C . GLN A 1 95 ? 20.971 0.350 -12.341 1.00 91.88 95 GLN A C 1
ATOM 804 O O . GLN A 1 95 ? 21.591 1.383 -12.114 1.00 91.88 95 GLN A O 1
ATOM 809 N N . MET A 1 96 ? 20.696 -0.072 -13.576 1.00 94.06 96 MET A N 1
ATOM 810 C CA . MET A 1 96 ? 21.064 0.672 -14.779 1.00 94.06 96 MET A CA 1
ATOM 811 C C . MET A 1 96 ? 20.391 2.052 -14.814 1.00 94.06 96 MET A C 1
ATOM 813 O O . MET A 1 96 ? 21.078 3.054 -14.969 1.00 94.06 96 MET A O 1
ATOM 817 N N . LEU A 1 97 ? 19.072 2.123 -14.603 1.00 92.88 97 LEU A N 1
ATOM 818 C CA . LEU A 1 97 ? 18.340 3.397 -14.582 1.00 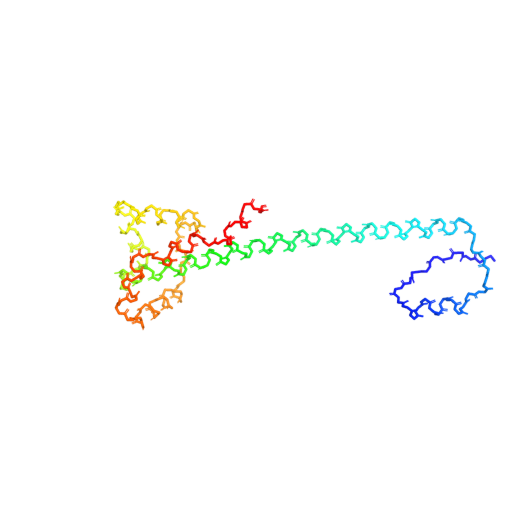92.88 97 LEU A CA 1
ATOM 819 C C . LEU A 1 97 ? 18.777 4.305 -13.424 1.00 92.88 97 LEU A C 1
ATOM 821 O O . LEU A 1 97 ? 18.723 5.524 -13.535 1.00 92.88 97 LEU A O 1
ATOM 825 N N . 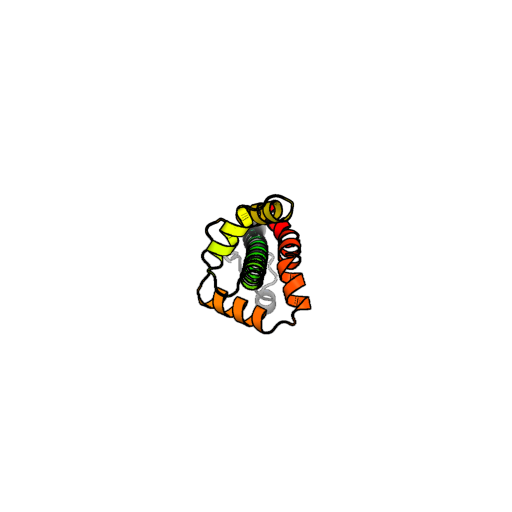MET A 1 98 ? 19.226 3.721 -12.315 1.00 89.94 98 MET A N 1
ATOM 826 C CA . MET A 1 98 ? 19.761 4.455 -11.170 1.00 89.94 98 MET A CA 1
ATOM 827 C C . MET A 1 98 ? 21.138 5.082 -11.424 1.00 89.94 98 MET A C 1
ATOM 829 O O . MET A 1 98 ? 21.521 5.993 -10.692 1.00 89.94 98 MET A O 1
ATOM 833 N N . GLN A 1 99 ? 21.879 4.615 -12.432 1.00 91.00 99 GLN A N 1
ATOM 834 C CA . GLN A 1 99 ? 23.133 5.243 -12.862 1.00 91.00 99 GLN A CA 1
ATOM 835 C C . GLN A 1 99 ? 22.897 6.463 -13.765 1.00 91.00 99 GLN A C 1
ATOM 837 O O . GLN A 1 99 ? 23.811 7.265 -13.954 1.00 91.00 99 GLN A O 1
ATOM 842 N N . GLU A 1 100 ? 21.687 6.623 -14.309 1.00 89.62 100 GLU A N 1
ATOM 843 C CA . GLU A 1 100 ? 21.305 7.817 -15.062 1.00 89.62 100 GLU A CA 1
ATOM 844 C C . GLU A 1 100 ? 21.189 9.035 -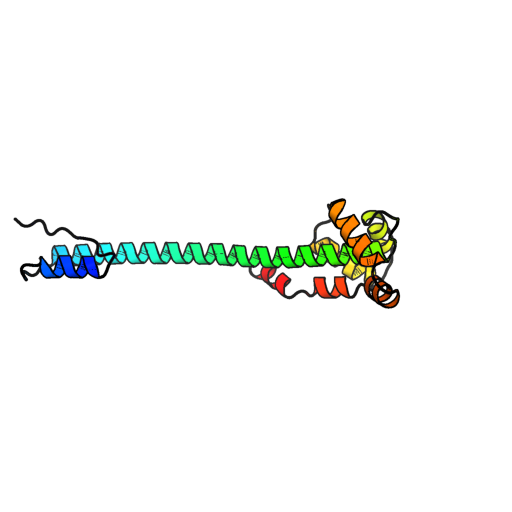14.128 1.00 89.62 100 GLU A C 1
ATOM 846 O O . GLU A 1 100 ? 20.922 8.920 -12.928 1.00 89.62 100 GLU A O 1
ATOM 851 N N . THR A 1 101 ? 21.359 10.233 -14.683 1.00 86.38 101 THR A N 1
ATOM 852 C CA . THR A 1 101 ? 21.111 11.496 -13.977 1.00 86.38 101 THR A CA 1
ATOM 853 C C . THR A 1 101 ? 19.831 12.162 -14.481 1.00 86.38 101 THR A C 1
ATOM 855 O O . THR A 1 101 ? 19.366 11.917 -15.594 1.00 86.38 101 THR A O 1
ATOM 858 N N . GLY A 1 102 ? 19.242 13.014 -13.640 1.00 91.62 102 GLY A N 1
ATOM 859 C CA . GLY A 1 102 ? 18.050 13.797 -13.965 1.00 91.62 102 GLY A CA 1
ATOM 860 C C . GLY A 1 102 ? 16.762 13.273 -13.332 1.00 91.62 102 GLY A C 1
ATOM 861 O O . GLY A 1 102 ? 16.768 12.367 -12.497 1.00 91.62 102 GLY A O 1
ATOM 862 N N . ALA A 1 103 ? 15.640 13.852 -13.769 1.00 90.19 103 ALA A N 1
ATOM 863 C CA . ALA A 1 103 ? 14.344 13.704 -13.108 1.00 90.19 103 ALA A CA 1
ATOM 864 C C . ALA A 1 103 ? 13.899 12.242 -12.944 1.00 90.19 103 ALA A C 1
ATOM 866 O O . ALA A 1 103 ? 13.295 11.903 -11.930 1.00 90.19 103 ALA A O 1
ATOM 867 N N . ARG A 1 104 ? 14.222 11.367 -13.911 1.00 91.75 104 ARG A N 1
ATOM 868 C CA . ARG A 1 104 ? 13.938 9.926 -13.825 1.00 91.75 104 ARG A CA 1
ATOM 869 C C . ARG A 1 104 ? 14.587 9.284 -12.608 1.00 91.75 104 ARG A C 1
ATOM 871 O O . ARG A 1 104 ? 13.910 8.621 -11.829 1.00 91.75 104 ARG A O 1
ATOM 878 N N . ALA A 1 105 ? 15.886 9.493 -12.443 1.00 91.81 105 ALA A N 1
ATOM 879 C CA . ALA A 1 105 ? 16.621 8.934 -11.323 1.00 91.81 105 ALA A CA 1
ATOM 880 C C . ALA A 1 105 ? 16.109 9.489 -9.985 1.00 91.81 105 ALA A C 1
ATOM 882 O O . ALA A 1 105 ? 16.080 8.759 -8.998 1.00 91.81 105 ALA A O 1
ATOM 883 N N . ASP A 1 106 ? 15.652 10.744 -9.949 1.00 93.00 106 ASP A N 1
ATOM 884 C CA . ASP A 1 106 ? 15.120 11.363 -8.731 1.00 93.00 106 ASP A CA 1
ATOM 885 C C . ASP A 1 106 ? 13.836 10.679 -8.242 1.00 93.00 106 ASP A C 1
ATOM 887 O O . ASP A 1 106 ? 13.777 10.245 -7.089 1.00 93.00 106 ASP A O 1
ATOM 891 N N . TRP A 1 107 ? 12.834 10.495 -9.110 1.00 94.44 107 TRP A N 1
ATOM 892 C CA . TRP A 1 107 ? 11.604 9.809 -8.695 1.00 94.44 107 TRP A CA 1
ATOM 893 C C . TRP A 1 107 ? 11.786 8.294 -8.528 1.00 94.44 107 TRP A C 1
ATOM 895 O O . TRP A 1 107 ? 11.059 7.677 -7.750 1.00 94.44 107 TRP A O 1
ATOM 905 N N . LEU A 1 108 ? 12.778 7.673 -9.180 1.00 93.50 108 LEU A N 1
ATOM 906 C CA . LEU A 1 108 ? 13.177 6.300 -8.854 1.00 93.50 108 LEU A CA 1
ATOM 907 C C . LEU A 1 108 ? 13.754 6.238 -7.430 1.00 93.50 108 LEU A C 1
ATOM 909 O O . LEU A 1 108 ? 13.321 5.410 -6.633 1.00 93.50 108 LEU A O 1
ATOM 913 N N . ARG A 1 109 ? 14.647 7.152 -7.030 1.00 92.94 109 ARG A N 1
ATOM 914 C CA . ARG A 1 109 ? 15.136 7.201 -5.635 1.00 92.94 109 ARG A CA 1
ATOM 915 C C . ARG A 1 109 ? 13.996 7.359 -4.635 1.00 92.94 109 ARG A C 1
ATOM 917 O O . ARG A 1 109 ? 13.977 6.651 -3.630 1.00 92.94 109 ARG A O 1
ATOM 924 N N . GLU A 1 110 ? 13.022 8.212 -4.937 1.00 94.12 110 GLU A N 1
ATOM 925 C CA . GLU A 1 110 ? 11.824 8.361 -4.108 1.00 94.12 110 GLU A CA 1
ATOM 926 C C . GLU A 1 110 ? 11.021 7.051 -4.013 1.00 94.12 110 GLU A C 1
ATOM 928 O O . GLU A 1 110 ? 10.634 6.632 -2.920 1.00 94.12 110 GLU A O 1
ATOM 933 N N . ALA A 1 111 ? 10.817 6.347 -5.132 1.00 94.50 111 ALA A N 1
ATOM 934 C CA . ALA A 1 111 ? 10.137 5.053 -5.125 1.00 94.50 111 ALA A CA 1
ATOM 935 C C . ALA A 1 111 ? 10.876 4.016 -4.262 1.00 94.50 111 ALA A C 1
ATOM 937 O O . ALA A 1 111 ? 10.238 3.288 -3.500 1.00 94.50 111 ALA A O 1
ATOM 938 N N . ALA A 1 112 ? 12.211 4.007 -4.308 1.00 92.81 112 ALA A N 1
ATOM 939 C CA . ALA A 1 112 ? 13.043 3.159 -3.454 1.00 92.81 112 ALA A CA 1
ATOM 940 C C . ALA A 1 112 ? 12.856 3.469 -1.968 1.00 92.81 112 ALA A C 1
ATOM 942 O O . ALA A 1 112 ? 12.699 2.549 -1.164 1.00 92.81 112 ALA A O 1
ATOM 943 N N . GLN A 1 113 ? 12.824 4.752 -1.604 1.00 92.12 113 GLN A N 1
ATOM 944 C CA . GLN A 1 113 ? 12.603 5.176 -0.222 1.00 92.12 113 GLN A CA 1
ATOM 945 C C . GLN A 1 113 ? 11.230 4.736 0.301 1.00 92.12 113 GLN A C 1
ATOM 947 O O . GLN A 1 113 ? 11.124 4.278 1.436 1.00 92.12 113 GLN A O 1
ATOM 952 N N . ARG A 1 114 ? 10.177 4.826 -0.523 1.00 91.88 114 ARG A N 1
ATOM 953 C CA . ARG A 1 114 ? 8.814 4.451 -0.106 1.00 91.88 114 ARG A CA 1
ATOM 954 C C . ARG A 1 114 ? 8.594 2.948 0.025 1.00 91.88 114 ARG A C 1
ATOM 956 O O . ARG A 1 114 ? 7.773 2.516 0.836 1.00 91.88 114 ARG A O 1
ATOM 963 N N . LEU A 1 115 ? 9.271 2.162 -0.805 1.00 91.25 115 LEU A N 1
ATOM 964 C CA . LEU A 1 115 ? 9.082 0.715 -0.878 1.00 91.25 115 LEU A CA 1
ATOM 965 C C . LEU A 1 115 ? 10.060 -0.076 -0.003 1.00 91.25 115 LEU A C 1
ATOM 967 O O . LEU A 1 115 ? 9.708 -1.176 0.414 1.00 91.25 115 LEU A O 1
ATOM 971 N N . GLY A 1 116 ? 11.242 0.476 0.283 1.00 85.19 116 GLY A N 1
ATOM 972 C CA . GLY A 1 116 ? 12.349 -0.246 0.908 1.00 85.19 116 GLY A CA 1
ATOM 973 C C . GLY A 1 116 ? 13.043 -1.166 -0.102 1.00 85.19 116 GLY A C 1
ATOM 974 O O . GLY A 1 116 ? 12.469 -2.150 -0.559 1.00 85.19 116 GLY A O 1
ATOM 975 N N . TYR A 1 117 ? 14.278 -0.831 -0.477 1.00 75.25 117 TYR A N 1
ATOM 976 C CA . TYR A 1 117 ? 15.120 -1.631 -1.379 1.00 75.25 117 TYR A CA 1
ATOM 977 C C . TYR A 1 117 ? 16.008 -2.607 -0.572 1.00 75.25 117 TYR A C 1
ATOM 979 O O . TYR A 1 117 ? 16.471 -2.211 0.501 1.00 75.25 117 TYR A O 1
ATOM 987 N N . PRO A 1 118 ? 16.325 -3.829 -1.064 1.00 69.56 118 PRO A N 1
ATOM 988 C CA . PRO A 1 118 ? 15.989 -4.416 -2.369 1.00 69.56 118 PRO A CA 1
ATOM 989 C C . PRO A 1 118 ? 14.535 -4.869 -2.506 1.00 69.56 118 PRO A C 1
ATOM 991 O O . PRO A 1 118 ? 13.900 -5.285 -1.542 1.00 69.56 118 PRO A O 1
ATOM 994 N N . TY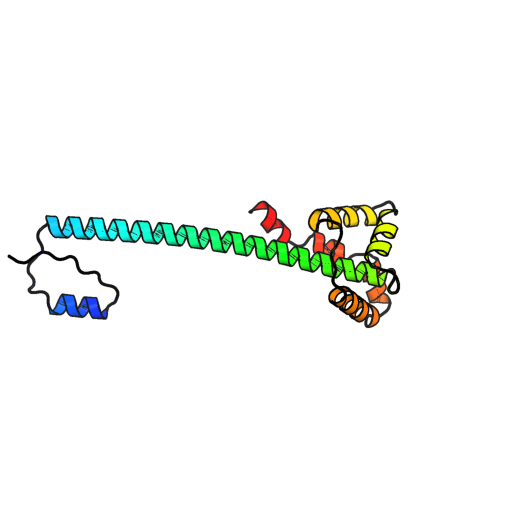R A 1 119 ? 14.018 -4.831 -3.737 1.00 77.62 119 TYR A N 1
ATOM 995 C CA . TYR A 1 119 ? 12.660 -5.283 -4.028 1.00 77.62 119 TYR A CA 1
ATOM 996 C C . TYR A 1 119 ? 12.598 -6.812 -4.109 1.00 77.62 119 TYR A C 1
ATOM 998 O O . TYR A 1 119 ? 13.232 -7.429 -4.968 1.00 77.62 119 TYR A O 1
ATOM 1006 N N . GLY A 1 120 ? 11.801 -7.425 -3.235 1.00 80.00 120 GLY A N 1
ATOM 1007 C CA . GLY A 1 120 ? 11.542 -8.867 -3.221 1.00 80.00 120 GLY A CA 1
ATOM 1008 C C . GLY A 1 120 ? 10.428 -9.292 -4.181 1.00 80.00 120 GLY A C 1
ATOM 1009 O O . GLY A 1 120 ? 9.459 -9.901 -3.736 1.00 80.00 120 GLY A O 1
ATOM 1010 N N . TRP A 1 121 ? 10.511 -8.937 -5.469 1.00 91.81 121 TRP A N 1
ATOM 1011 C CA . TRP A 1 121 ? 9.494 -9.365 -6.439 1.00 91.81 121 TRP A CA 1
ATOM 1012 C C . TRP A 1 121 ? 9.505 -10.881 -6.623 1.00 91.81 121 TRP A C 1
ATOM 1014 O O . TRP A 1 121 ? 10.555 -11.471 -6.877 1.00 91.81 121 TRP A O 1
ATOM 1024 N N . SER A 1 122 ? 8.329 -11.503 -6.558 1.00 93.38 122 SER A N 1
ATOM 1025 C CA . SER A 1 122 ? 8.188 -12.923 -6.869 1.00 93.38 122 SER A CA 1
ATOM 1026 C C . SER A 1 122 ? 8.255 -13.171 -8.376 1.00 93.38 122 SER A C 1
ATOM 1028 O O . SER A 1 122 ? 7.928 -12.301 -9.189 1.00 93.38 122 SER A O 1
ATOM 1030 N N . GLU A 1 123 ? 8.617 -14.390 -8.772 1.00 94.62 123 GLU A N 1
ATOM 1031 C CA . GLU A 1 123 ? 8.622 -14.793 -10.184 1.00 94.62 123 GLU A CA 1
ATOM 1032 C C . GLU A 1 123 ? 7.250 -14.599 -10.843 1.00 94.62 123 GLU A C 1
ATOM 1034 O O . GLU A 1 123 ? 7.169 -14.146 -11.985 1.00 94.62 123 GLU A O 1
ATOM 1039 N N . GLN A 1 124 ? 6.170 -14.853 -10.097 1.00 95.69 124 GLN A N 1
ATOM 1040 C CA . GLN A 1 124 ? 4.803 -14.624 -10.557 1.00 95.69 124 GLN A CA 1
ATOM 1041 C C . GLN A 1 124 ? 4.548 -13.145 -10.874 1.00 95.69 124 GLN A C 1
ATOM 1043 O O . GLN A 1 124 ? 4.017 -12.832 -11.937 1.00 95.69 124 GLN A O 1
ATOM 1048 N N . GLN A 1 125 ? 4.969 -12.223 -10.001 1.00 95.62 125 GLN A N 1
ATOM 1049 C CA . GLN A 1 125 ? 4.811 -10.785 -10.243 1.00 95.62 125 GLN A CA 1
ATOM 1050 C C . GLN A 1 125 ? 5.578 -10.338 -11.493 1.00 95.62 125 GLN A C 1
ATOM 1052 O O . GLN A 1 125 ? 5.060 -9.556 -12.293 1.00 95.62 125 GLN A O 1
ATOM 1057 N N . ILE A 1 126 ? 6.796 -10.854 -11.683 1.00 96.69 126 ILE A N 1
ATOM 1058 C CA . ILE A 1 126 ? 7.622 -10.561 -12.862 1.00 96.69 126 ILE A CA 1
ATOM 1059 C C . ILE A 1 126 ? 6.950 -11.103 -14.128 1.00 96.69 126 ILE A C 1
ATOM 1061 O O . ILE A 1 126 ? 6.843 -10.385 -15.124 1.00 96.69 126 ILE A O 1
ATOM 1065 N N . ALA A 1 127 ? 6.462 -12.345 -14.097 1.00 96.56 127 ALA A N 1
ATOM 1066 C CA . ALA A 1 127 ? 5.763 -12.962 -15.219 1.00 96.56 127 ALA A CA 1
ATOM 1067 C C . ALA A 1 127 ? 4.482 -12.196 -15.589 1.00 96.56 127 ALA A C 1
ATOM 1069 O O . ALA A 1 127 ? 4.248 -11.919 -16.768 1.00 96.56 127 ALA A O 1
ATOM 1070 N N . ASP A 1 128 ? 3.690 -11.792 -14.594 1.00 97.12 128 ASP A N 1
ATOM 1071 C CA . ASP A 1 128 ? 2.469 -11.012 -14.792 1.00 97.12 128 ASP A CA 1
ATOM 1072 C C . ASP A 1 128 ? 2.762 -9.632 -15.397 1.00 97.12 128 ASP A C 1
ATOM 1074 O O . ASP A 1 128 ? 2.071 -9.203 -16.326 1.00 97.12 128 ASP A O 1
ATOM 1078 N N . ALA A 1 129 ? 3.808 -8.947 -14.926 1.00 97.38 129 ALA A N 1
ATOM 1079 C CA . ALA A 1 129 ? 4.227 -7.664 -15.482 1.00 97.38 129 ALA A CA 1
ATOM 1080 C C . ALA A 1 129 ? 4.727 -7.799 -16.926 1.00 97.38 129 ALA A C 1
ATOM 1082 O O . ALA A 1 129 ? 4.331 -7.010 -17.785 1.00 97.38 129 ALA A O 1
ATOM 1083 N N . ARG A 1 130 ? 5.540 -8.821 -17.222 1.00 97.69 130 ARG A N 1
ATOM 1084 C CA . ARG A 1 130 ? 6.017 -9.105 -18.585 1.00 97.69 130 ARG A CA 1
ATOM 1085 C C . ARG A 1 130 ? 4.866 -9.419 -19.536 1.00 97.69 130 ARG A C 1
ATOM 1087 O O . ARG A 1 130 ? 4.839 -8.869 -20.634 1.00 97.69 130 ARG A O 1
ATOM 1094 N N . ARG A 1 131 ? 3.901 -10.245 -19.110 1.00 97.50 131 ARG A N 1
ATOM 1095 C CA . ARG A 1 131 ? 2.682 -10.535 -19.883 1.00 97.50 131 ARG A CA 1
ATOM 1096 C C . ARG A 1 131 ? 1.925 -9.247 -20.191 1.00 97.50 131 ARG A C 1
ATOM 1098 O O . ARG A 1 131 ? 1.686 -8.957 -21.355 1.00 97.50 131 ARG A O 1
ATOM 1105 N N . TYR A 1 132 ? 1.649 -8.441 -19.166 1.00 97.19 132 TYR A N 1
ATOM 1106 C CA . TYR A 1 132 ? 0.963 -7.161 -19.329 1.00 97.19 132 TYR A CA 1
ATOM 1107 C C . TYR A 1 132 ? 1.671 -6.241 -20.333 1.00 97.19 132 TYR A C 1
ATOM 1109 O O . TYR A 1 132 ? 1.029 -5.701 -21.223 1.00 97.19 132 TYR A O 1
ATOM 1117 N N . VAL A 1 133 ? 2.992 -6.073 -20.213 1.00 97.06 133 VAL A N 1
ATOM 1118 C CA . VAL A 1 133 ? 3.768 -5.207 -21.114 1.00 97.06 133 VAL A CA 1
ATOM 1119 C C . VAL A 1 133 ? 3.763 -5.740 -22.546 1.00 97.06 133 VAL A C 1
ATOM 1121 O O . VAL A 1 133 ? 3.610 -4.952 -23.476 1.00 97.06 133 VAL A O 1
ATOM 1124 N N . ARG A 1 134 ? 3.923 -7.052 -22.742 1.00 96.75 134 ARG A N 1
ATOM 1125 C CA . ARG A 1 134 ? 3.929 -7.683 -24.071 1.00 96.75 134 ARG A CA 1
ATOM 1126 C C . ARG A 1 134 ? 2.622 -7.455 -24.827 1.00 96.75 134 ARG A C 1
ATOM 1128 O O . ARG A 1 134 ? 2.664 -7.207 -26.027 1.00 96.75 134 ARG A O 1
ATOM 1135 N N . ASP A 1 135 ? 1.498 -7.512 -24.123 1.00 96.94 135 ASP A N 1
ATOM 1136 C CA . ASP A 1 135 ? 0.170 -7.412 -24.728 1.00 96.94 135 ASP A CA 1
ATOM 1137 C C . ASP A 1 135 ? -0.222 -5.947 -25.042 1.00 96.94 135 ASP A C 1
ATOM 1139 O O . ASP A 1 135 ? -1.266 -5.690 -25.643 1.00 96.94 135 ASP A O 1
ATOM 1143 N N . LEU A 1 136 ? 0.615 -4.966 -24.669 1.00 95.31 136 LEU A N 1
ATOM 1144 C CA . LEU A 1 136 ? 0.377 -3.552 -24.951 1.00 95.31 136 LEU A CA 1
ATOM 1145 C C . LEU A 1 136 ? 0.860 -3.119 -26.351 1.00 95.31 136 LEU A C 1
ATOM 1147 O O . LEU A 1 136 ? 1.974 -3.466 -26.773 1.00 95.31 136 LEU A O 1
ATOM 1151 N N . PRO A 1 137 ? 0.102 -2.235 -27.031 1.00 95.88 137 PRO A N 1
ATOM 1152 C CA . PRO A 1 137 ? 0.578 -1.520 -28.214 1.00 95.88 137 PRO A CA 1
ATOM 1153 C C . PRO A 1 137 ? 1.859 -0.722 -27.928 1.00 95.88 137 PRO A C 1
ATOM 1155 O O . PRO A 1 137 ? 2.072 -0.260 -26.805 1.00 95.88 137 PRO A O 1
ATOM 1158 N N . GLU A 1 138 ? 2.691 -0.489 -28.950 1.00 93.00 138 GLU A N 1
ATOM 1159 C CA . GLU A 1 138 ? 3.980 0.210 -28.782 1.00 93.00 138 GLU A CA 1
ATOM 1160 C C . GLU A 1 138 ? 3.820 1.592 -28.129 1.00 93.00 138 GLU A C 1
ATOM 1162 O O . GLU A 1 138 ? 4.502 1.881 -27.152 1.00 93.00 138 GLU A O 1
ATOM 1167 N N . ARG A 1 139 ? 2.842 2.398 -28.566 1.00 92.75 139 ARG A N 1
ATOM 1168 C CA . ARG A 1 139 ? 2.560 3.723 -27.972 1.00 92.75 139 ARG A CA 1
ATOM 1169 C C . ARG A 1 139 ? 2.290 3.657 -26.462 1.00 92.75 139 ARG A C 1
ATOM 1171 O O . ARG A 1 139 ? 2.710 4.522 -25.692 1.00 92.75 139 ARG A O 1
ATOM 1178 N N . SER A 1 140 ? 1.589 2.618 -26.012 1.00 92.56 140 SER A N 1
ATOM 1179 C CA . SER A 1 140 ? 1.317 2.405 -24.588 1.00 92.56 140 SER A CA 1
ATOM 1180 C C . SER A 1 140 ? 2.572 1.954 -23.837 1.00 92.56 140 SER A C 1
ATOM 1182 O O . SER A 1 140 ? 2.789 2.381 -22.702 1.00 92.56 140 SER A O 1
ATOM 1184 N N . ARG A 1 141 ? 3.434 1.145 -24.469 1.00 94.19 141 ARG A N 1
ATOM 1185 C CA . ARG A 1 141 ? 4.743 0.770 -23.911 1.00 94.19 141 ARG A CA 1
ATOM 1186 C C . ARG A 1 141 ? 5.680 1.971 -23.792 1.00 94.19 141 ARG A C 1
ATOM 1188 O O . ARG A 1 141 ? 6.350 2.100 -22.772 1.00 94.19 141 ARG A O 1
ATOM 1195 N N . GLU A 1 142 ? 5.681 2.886 -24.758 1.00 92.88 142 GLU A N 1
ATOM 1196 C CA . GLU A 1 142 ? 6.419 4.153 -24.668 1.00 92.88 142 GLU A CA 1
ATOM 1197 C C . GLU A 1 142 ? 5.965 4.977 -23.460 1.00 92.88 142 GLU A C 1
ATOM 1199 O O . GLU A 1 142 ? 6.795 5.415 -22.666 1.00 92.88 142 GLU A O 1
ATOM 1204 N N . THR A 1 143 ? 4.652 5.100 -23.242 1.00 92.75 143 THR A N 1
ATOM 1205 C CA . THR A 1 143 ? 4.112 5.807 -22.066 1.00 92.75 143 THR A CA 1
ATOM 1206 C C . THR A 1 143 ? 4.551 5.151 -20.753 1.00 92.75 143 THR A C 1
ATOM 1208 O O . THR A 1 143 ? 4.889 5.850 -19.795 1.00 92.75 143 THR A O 1
ATOM 1211 N N . LEU A 1 144 ? 4.612 3.813 -20.699 1.00 94.06 144 LEU A N 1
ATOM 1212 C CA . LEU A 1 144 ? 5.178 3.109 -19.545 1.00 94.06 144 LEU A CA 1
ATOM 1213 C C . LEU A 1 144 ? 6.660 3.437 -19.344 1.00 94.06 144 LEU A C 1
ATOM 1215 O O . LEU A 1 144 ? 7.040 3.742 -18.219 1.00 94.06 144 LEU A O 1
ATOM 1219 N N . ARG A 1 145 ? 7.479 3.434 -20.407 1.00 95.06 145 ARG A N 1
ATOM 1220 C CA . ARG A 1 145 ? 8.917 3.779 -20.352 1.00 95.06 145 ARG A CA 1
ATOM 1221 C C . ARG A 1 145 ? 9.174 5.222 -19.904 1.00 95.06 145 ARG A C 1
ATOM 1223 O O . ARG A 1 145 ? 10.224 5.514 -19.330 1.00 95.06 145 ARG A O 1
ATOM 1230 N N . LEU A 1 146 ? 8.225 6.128 -20.141 1.00 94.19 146 LEU A N 1
ATOM 1231 C CA . LEU A 1 146 ? 8.284 7.499 -19.626 1.00 94.19 146 LEU A CA 1
ATOM 1232 C C . LEU A 1 146 ? 8.062 7.573 -18.106 1.00 94.19 146 LEU A C 1
ATOM 1234 O O . LEU A 1 146 ? 8.459 8.554 -17.486 1.00 94.19 146 LEU A O 1
ATOM 1238 N N . GLY A 1 147 ? 7.492 6.533 -17.488 1.00 94.88 147 GLY A N 1
ATOM 1239 C CA . GLY A 1 147 ? 7.331 6.446 -16.035 1.00 94.88 147 GLY A CA 1
ATOM 1240 C C . GLY A 1 147 ? 6.066 7.110 -15.488 1.00 94.88 147 GLY A C 1
ATOM 1241 O O . GLY A 1 147 ? 5.921 7.203 -14.270 1.00 94.88 147 GLY A O 1
ATOM 1242 N N . ALA A 1 148 ? 5.117 7.509 -16.344 1.00 93.75 148 ALA A N 1
ATOM 1243 C CA . ALA A 1 148 ? 3.888 8.196 -15.928 1.00 93.75 148 ALA A CA 1
ATOM 1244 C C . ALA A 1 148 ? 3.097 7.418 -14.855 1.00 93.75 148 ALA A C 1
ATOM 1246 O O . ALA A 1 148 ? 2.591 7.999 -13.895 1.00 93.75 148 ALA A O 1
ATOM 1247 N N . GLY A 1 149 ? 3.037 6.085 -14.971 1.00 95.69 149 GLY A N 1
ATOM 1248 C CA . GLY A 1 149 ? 2.382 5.224 -13.980 1.00 95.69 149 GLY A CA 1
ATOM 1249 C C . GLY A 1 149 ? 3.075 5.230 -12.613 1.00 95.69 149 GLY A C 1
ATOM 1250 O O . GLY A 1 149 ? 2.400 5.261 -11.584 1.00 95.69 149 GLY A O 1
ATOM 1251 N N . VAL A 1 150 ? 4.412 5.258 -12.593 1.00 96.75 150 VAL A N 1
ATOM 1252 C CA . VAL A 1 150 ? 5.202 5.324 -11.352 1.00 96.75 150 VAL A CA 1
ATOM 1253 C C . VAL A 1 150 ? 5.011 6.676 -10.678 1.00 96.75 150 VAL A C 1
ATOM 1255 O O . VAL A 1 150 ? 4.712 6.728 -9.489 1.00 96.75 150 VAL A O 1
ATOM 1258 N N . GLN A 1 151 ? 5.091 7.764 -11.443 1.00 97.00 151 GLN A N 1
ATOM 1259 C CA . GLN A 1 151 ? 4.859 9.115 -10.930 1.00 97.00 151 GLN A CA 1
ATOM 1260 C C . GLN A 1 151 ? 3.447 9.263 -10.343 1.00 97.00 151 GLN A C 1
ATOM 1262 O O . GLN A 1 151 ? 3.287 9.754 -9.227 1.00 97.00 151 GLN A O 1
ATOM 1267 N N . ALA A 1 152 ? 2.425 8.749 -11.033 1.00 97.12 152 ALA A N 1
ATOM 1268 C CA . ALA A 1 152 ? 1.058 8.735 -10.518 1.00 97.12 152 ALA A CA 1
ATOM 1269 C C . ALA A 1 152 ? 0.912 7.889 -9.237 1.00 97.12 152 ALA A C 1
ATOM 1271 O O . ALA A 1 152 ? 0.119 8.230 -8.361 1.00 97.12 152 ALA A O 1
ATOM 1272 N N . ALA A 1 153 ? 1.663 6.791 -9.104 1.00 97.56 153 ALA A N 1
ATOM 1273 C CA . ALA A 1 153 ? 1.659 5.964 -7.898 1.00 97.56 153 ALA A CA 1
ATOM 1274 C C . ALA A 1 153 ? 2.407 6.615 -6.717 1.00 97.56 153 ALA A C 1
ATOM 1276 O O . ALA A 1 153 ? 2.015 6.422 -5.565 1.00 97.56 153 ALA A O 1
ATOM 1277 N N . LEU A 1 154 ? 3.442 7.419 -6.976 1.00 96.94 154 LEU A N 1
ATOM 1278 C CA . LEU A 1 154 ? 4.102 8.248 -5.957 1.00 96.94 154 LEU A CA 1
ATOM 1279 C C . LEU A 1 154 ? 3.165 9.345 -5.429 1.00 96.94 154 LEU A C 1
ATOM 1281 O O . LEU A 1 154 ? 3.150 9.638 -4.233 1.00 96.94 154 LEU A O 1
ATOM 1285 N N . GLN A 1 155 ? 2.327 9.904 -6.299 1.00 96.69 155 GLN A N 1
ATOM 1286 C CA . GLN A 1 155 ? 1.346 10.934 -5.948 1.00 96.69 155 GLN A CA 1
ATOM 1287 C C . GLN A 1 155 ? 0.017 10.373 -5.413 1.00 96.69 155 GLN A C 1
ATOM 1289 O O . GLN A 1 155 ? -0.942 11.124 -5.233 1.00 96.69 155 GLN A O 1
ATOM 1294 N N . ASP A 1 156 ? -0.072 9.065 -5.153 1.00 97.19 156 ASP A N 1
ATOM 1295 C CA . ASP A 1 156 ? -1.309 8.445 -4.684 1.00 97.19 156 ASP A CA 1
ATOM 1296 C C . ASP A 1 156 ? -1.772 9.069 -3.348 1.00 97.19 156 ASP A C 1
ATOM 1298 O O . ASP A 1 156 ? -1.008 9.080 -2.378 1.00 97.19 156 ASP A O 1
ATOM 1302 N N . PRO A 1 157 ? -3.014 9.581 -3.248 1.00 95.50 157 PRO A N 1
ATOM 1303 C CA . PRO A 1 157 ? -3.483 10.262 -2.042 1.00 95.50 157 PRO A CA 1
ATOM 1304 C C . PRO A 1 157 ? -3.489 9.356 -0.807 1.00 95.50 157 PRO A C 1
ATOM 1306 O O . PRO A 1 157 ? -3.412 9.863 0.311 1.00 95.50 157 PRO A O 1
ATOM 1309 N N . ARG A 1 158 ? -3.517 8.029 -0.985 1.00 95.75 158 ARG A N 1
ATOM 1310 C CA . ARG A 1 158 ? -3.456 7.050 0.110 1.00 95.75 158 ARG A CA 1
ATOM 1311 C C . ARG A 1 158 ? -2.144 7.097 0.891 1.00 95.75 158 ARG A C 1
ATOM 1313 O O . ARG A 1 158 ? -2.122 6.698 2.048 1.00 95.75 158 ARG A O 1
ATOM 1320 N N . TRP A 1 159 ? -1.074 7.656 0.325 1.00 95.12 159 TRP A N 1
ATOM 1321 C CA . TRP A 1 159 ? 0.159 7.912 1.074 1.00 95.12 159 TRP A CA 1
ATOM 1322 C C . TRP A 1 159 ? -0.028 8.908 2.221 1.00 95.12 159 TRP A C 1
ATOM 1324 O O . TRP A 1 159 ? 0.714 8.850 3.197 1.00 95.12 159 TRP A O 1
ATOM 1334 N N . ARG A 1 160 ? -1.041 9.783 2.156 1.00 93.81 160 ARG A N 1
ATOM 1335 C CA . ARG A 1 160 ? -1.350 10.719 3.248 1.00 93.81 160 ARG A CA 1
ATOM 1336 C C . ARG A 1 160 ? -1.751 9.999 4.533 1.00 93.81 160 ARG A C 1
ATOM 1338 O O . ARG A 1 160 ? -1.491 10.528 5.605 1.00 93.81 160 ARG A O 1
ATOM 1345 N N . ALA A 1 161 ? -2.283 8.775 4.442 1.00 91.38 161 ALA A N 1
ATOM 1346 C CA . ALA A 1 161 ? -2.591 7.957 5.613 1.00 91.38 161 ALA A CA 1
ATOM 1347 C C . ALA A 1 161 ? -1.355 7.703 6.493 1.00 91.38 161 ALA A C 1
ATOM 1349 O O . ALA A 1 161 ? -1.482 7.604 7.708 1.00 91.38 161 ALA A O 1
ATOM 1350 N N . GLN A 1 162 ? -0.151 7.687 5.907 1.00 89.12 162 GLN A N 1
ATOM 1351 C CA . GLN A 1 162 ? 1.100 7.532 6.649 1.00 89.12 162 GLN A CA 1
ATOM 1352 C C . GLN A 1 162 ? 1.397 8.710 7.588 1.00 89.12 162 GLN A C 1
ATOM 1354 O O . GLN A 1 162 ? 2.069 8.516 8.590 1.00 89.12 162 GLN A O 1
ATOM 1359 N N . GLN A 1 163 ? 0.907 9.915 7.287 1.00 88.19 163 GLN A N 1
ATOM 1360 C CA . GLN A 1 163 ? 1.095 11.099 8.141 1.00 88.19 163 GLN A CA 1
ATOM 1361 C C . GLN A 1 163 ? 0.165 11.092 9.362 1.00 88.19 163 GLN A C 1
ATOM 1363 O O . GLN A 1 163 ? 0.322 11.907 10.264 1.00 88.19 163 GLN A O 1
ATOM 1368 N N . THR A 1 164 ? -0.845 10.223 9.345 1.00 84.50 164 THR A N 1
ATOM 1369 C CA . THR A 1 164 ? -1.896 10.120 10.362 1.00 84.50 164 THR A CA 1
ATOM 1370 C C . THR A 1 164 ? -1.722 8.887 11.260 1.00 84.50 164 THR A C 1
ATOM 1372 O O . THR A 1 164 ? -2.370 8.802 12.301 1.00 84.50 164 THR A O 1
ATOM 1375 N N . LEU A 1 165 ? -0.867 7.941 10.850 1.00 80.31 165 LEU A N 1
ATOM 1376 C CA . LEU A 1 165 ? -0.443 6.779 11.640 1.00 80.31 165 LEU A CA 1
ATOM 1377 C C . LEU A 1 165 ? 0.523 7.181 12.755 1.00 80.31 165 LEU A C 1
ATOM 1379 O O . LEU A 1 165 ? 0.362 6.610 13.858 1.00 80.31 165 LEU A O 1
#

Nearest PDB structures (foldseek):
  2b5u-assembly2_C  TM=2.915E-01  e=9.945E+00  Escherichia coli

Secondary structure (DSSP, 8-state):
----------SHHHHHHHHHH--SPPPPHHHHHHHHHHHHHHHHHHHHHHHHHHHHHHHHHHHHHHHHHHHHHHHHHHHHHHHH-SSS-HHHHHHHHHHS-SHHHHHHHHHHHHH-SSP---HHHHHHHHHHHHTS-HHHHHHHHHTHHHHHHHT-GGGGGGGT-

Sequence (165 aa):
MDEGRILPVETYDQRQQYLQAWDGTAPDVSHWKRAYEQALQQATTFAQNMYEQIQQRWREGLRLQVEAARYRLQRELLRLLCAVDMNRSPNQVWQMLMQETGARADWLREAAQRLGYPYGWSEQQIADARRYVRDLPERSRETLRLGAGVQAALQDPRWRAQQTL

pLDDT: mean 90.72, std 8.96, range [36.72, 97.69]

Mean predicted aligned error: 7.93 Å

Foldseek 3Di:
DDDLDQDDDPDPVVVVVVVVVDPPDDDDPVSVVVNVVVVVVVVVVVVVVVVVVVVVVLLVVLVVLLVVLLVQLVLLLLLLQCLVPVVDDSQVSLVVQCVDDDDSVVLSVVNCVSNPPDDPDDPVSNVVSNVVLVPDDPVVSVVSPVVPSNVVSSVPPSNVSVVVD

Radius of gyration: 30.66 Å; Cα contacts (8 Å, |Δi|>4): 103; chains: 1; bounding box: 69×29×82 Å